Protein AF-A0A7V6ZNN9-F1 (afdb_monomer_lite)

Secondary structure (DSSP, 8-state):
--HHHHHHHHHHHHHTSSS----------SHHHHT-S-TTS-SSB-TTSPBPPPPPPPP--S-EEEGGGGT--TT-SSS-THHHHHHHHHH--TT-EEEE-SSPPP--S-EE-TTS-EES--PPTT-EEEE----

Sequence (135 aa):
MNKKKFLILLLLVLAFGLAACSSDDGGDYGFEELFVGDFARPGLHDKDGKPYVLLQENETTGKTIDVLDHGAVPDDPDHDNTQAFKAAIGSAEPGDEIYVPAGKYYFKSHASTIGGYYSHIYLKKGINLRGEGES

Foldseek 3Di:
DDPVVVVVVVVVVVVPPPDPDPPPVPPPPCVVVVVQAPPVDPDQADRPRHHHDDDDDFAQPDEEFELVVQPFDFPDQPDASLRSLCVSLVPDDQNHEYEYEEGHGHHDAWDQDPPRDTDSHDHDPRYHYDYPYDD

Radius of gyration: 28.35 Å; chains: 1; bounding box: 55×78×45 Å

pLDDT: mean 80.55, std 18.57, range [39.72, 98.56]

Structure (mmCIF, N/CA/C/O backbone):
data_AF-A0A7V6ZNN9-F1
#
_entry.id   AF-A0A7V6ZNN9-F1
#
loop_
_atom_site.group_PDB
_atom_site.id
_atom_s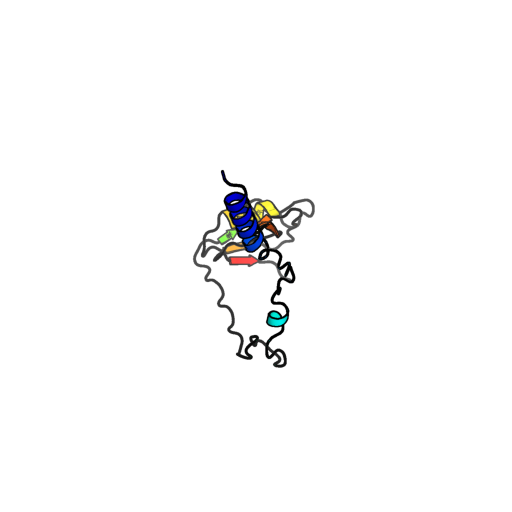ite.type_symbol
_atom_site.label_atom_id
_atom_site.label_alt_id
_atom_site.label_comp_id
_atom_site.label_asym_id
_atom_site.label_entity_id
_atom_site.label_seq_id
_atom_site.pdbx_PDB_ins_code
_atom_site.Cartn_x
_atom_site.Cartn_y
_atom_site.Cartn_z
_atom_site.occupancy
_atom_site.B_iso_or_equiv
_atom_site.auth_seq_id
_atom_site.auth_comp_id
_atom_site.auth_asym_id
_atom_site.auth_atom_id
_atom_site.pdbx_PDB_model_num
ATOM 1 N N . MET A 1 1 ? -40.074 63.519 -15.265 1.00 53.00 1 MET A N 1
ATOM 2 C CA . MET A 1 1 ? -39.863 63.005 -13.891 1.00 53.00 1 MET A CA 1
ATOM 3 C C . MET A 1 1 ? -39.406 64.162 -13.005 1.00 53.00 1 MET A C 1
ATOM 5 O O . MET A 1 1 ? -38.406 64.791 -13.322 1.00 53.00 1 MET A O 1
ATOM 9 N N . ASN A 1 2 ? -40.181 64.532 -11.978 1.00 60.56 2 ASN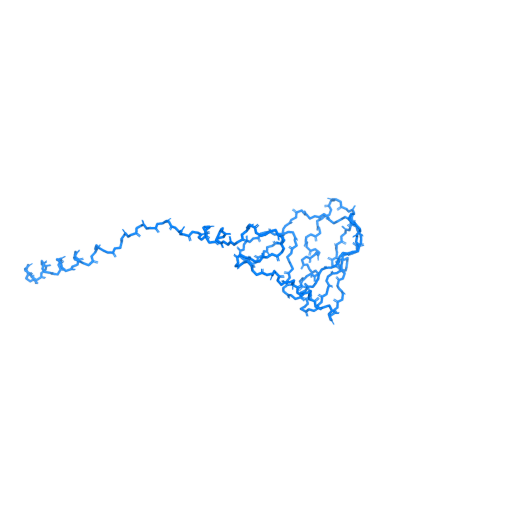 A N 1
ATOM 10 C CA . ASN A 1 2 ? -39.929 65.748 -11.185 1.00 60.56 2 ASN A CA 1
ATOM 11 C C . ASN A 1 2 ? -38.629 65.619 -10.379 1.00 60.56 2 ASN A C 1
ATOM 13 O O . ASN A 1 2 ? -38.452 64.617 -9.690 1.00 60.56 2 ASN A O 1
ATOM 17 N N . LYS A 1 3 ? -37.760 66.643 -10.406 1.00 54.50 3 LYS A N 1
ATOM 18 C CA . LYS A 1 3 ? -36.442 66.648 -9.728 1.00 54.50 3 LYS A CA 1
ATOM 19 C C . LYS A 1 3 ? -36.510 66.220 -8.251 1.00 54.50 3 LYS A C 1
ATOM 21 O O . LYS A 1 3 ? -35.613 65.538 -7.776 1.00 54.50 3 LYS A O 1
ATOM 26 N N . LYS A 1 4 ? -37.615 66.521 -7.555 1.00 55.41 4 LYS A N 1
ATOM 27 C CA . LYS A 1 4 ? -37.867 66.082 -6.168 1.00 55.41 4 LYS A CA 1
ATOM 28 C C . LYS A 1 4 ? -38.063 64.562 -6.023 1.00 55.41 4 LYS A C 1
ATOM 30 O O . LYS A 1 4 ? -37.611 63.992 -5.043 1.00 55.41 4 LYS A O 1
ATOM 35 N N . LYS A 1 5 ? -38.685 63.894 -7.004 1.00 54.81 5 LYS A N 1
ATOM 36 C CA . LYS A 1 5 ? -38.867 62.428 -7.015 1.00 54.81 5 LYS A CA 1
ATOM 37 C C . LYS A 1 5 ? -37.572 61.690 -7.376 1.00 54.81 5 LYS A C 1
ATOM 39 O O . LYS A 1 5 ? -37.330 60.615 -6.848 1.00 54.81 5 LYS A O 1
ATOM 44 N N . PHE A 1 6 ? -36.723 62.292 -8.214 1.00 57.31 6 PHE A N 1
ATOM 45 C CA . PHE A 1 6 ? -35.391 61.759 -8.525 1.00 57.31 6 PHE A CA 1
ATOM 46 C C . PHE A 1 6 ? -34.433 61.872 -7.329 1.00 57.31 6 PHE A C 1
ATOM 48 O O . PHE A 1 6 ? -33.697 60.936 -7.046 1.00 57.31 6 PHE A O 1
ATOM 55 N N . LEU A 1 7 ? -34.501 62.975 -6.573 1.00 54.72 7 LEU A N 1
ATOM 56 C CA . LEU A 1 7 ? -33.671 63.182 -5.383 1.00 54.72 7 LEU A CA 1
ATOM 57 C C . LEU A 1 7 ? -34.034 62.228 -4.231 1.00 54.72 7 LEU A C 1
ATOM 59 O O . LEU A 1 7 ? -33.144 61.744 -3.543 1.00 54.72 7 LEU A O 1
ATOM 63 N N . ILE A 1 8 ? -35.323 61.909 -4.056 1.00 57.69 8 ILE A N 1
ATOM 64 C CA . ILE A 1 8 ? -35.779 60.928 -3.055 1.00 57.69 8 ILE A CA 1
ATOM 65 C C . ILE A 1 8 ? -35.357 59.503 -3.444 1.00 57.69 8 ILE A C 1
ATOM 67 O O . ILE A 1 8 ? -34.937 58.742 -2.580 1.00 57.69 8 ILE A O 1
ATOM 71 N N . LEU A 1 9 ? -35.401 59.155 -4.736 1.00 54.75 9 LEU A N 1
ATOM 72 C CA . LEU A 1 9 ? -34.936 57.850 -5.213 1.00 54.75 9 LEU A CA 1
ATOM 73 C C . LEU A 1 9 ? -33.408 57.703 -5.078 1.00 54.75 9 LEU A C 1
ATOM 75 O O . LEU A 1 9 ? -32.933 56.640 -4.697 1.00 54.75 9 LEU A O 1
ATOM 79 N N . LEU A 1 10 ? -32.643 58.777 -5.311 1.00 51.44 10 LEU A N 1
ATOM 80 C CA . LEU A 1 10 ? -31.186 58.788 -5.135 1.00 51.44 10 LEU A CA 1
ATOM 81 C C . LEU A 1 10 ? -30.774 58.666 -3.654 1.00 51.44 10 LEU A C 1
ATOM 83 O O . LEU A 1 10 ? -29.824 57.957 -3.337 1.00 51.44 10 LEU A O 1
ATOM 87 N N . LEU A 1 11 ? -31.515 59.306 -2.740 1.00 54.12 11 LEU A N 1
ATOM 88 C CA . LEU A 1 11 ? -31.298 59.190 -1.291 1.00 54.12 11 LEU A CA 1
ATOM 89 C C . LEU A 1 11 ? -31.646 57.796 -0.749 1.00 54.12 11 LEU A C 1
ATOM 91 O O . LEU A 1 11 ? -30.961 57.314 0.149 1.00 54.12 11 LEU A O 1
ATOM 95 N N . LEU A 1 12 ? -32.656 57.122 -1.313 1.00 48.94 12 LEU A N 1
ATOM 96 C CA . LEU A 1 12 ? -33.002 55.755 -0.913 1.00 48.94 12 LEU A CA 1
ATOM 97 C C . LEU A 1 12 ? -31.944 54.732 -1.360 1.00 48.94 12 LEU A C 1
ATOM 99 O O . LEU A 1 12 ? -31.669 53.788 -0.630 1.00 48.94 12 LEU A O 1
ATOM 103 N N . VAL A 1 13 ? -31.317 54.933 -2.523 1.00 54.22 13 VAL A N 1
ATOM 104 C CA . VAL A 1 13 ? -30.248 54.049 -3.024 1.00 54.22 13 VAL A CA 1
ATOM 105 C C . VAL A 1 13 ? -28.935 54.257 -2.257 1.00 54.22 13 VAL A C 1
ATOM 107 O O . VAL A 1 13 ? -28.228 53.286 -2.002 1.00 54.22 13 VAL A O 1
ATOM 110 N N . LEU A 1 14 ? -28.632 55.481 -1.800 1.00 49.00 14 LEU A N 1
ATOM 111 C CA . LEU A 1 14 ? -27.472 55.720 -0.928 1.00 49.00 14 LEU A CA 1
ATOM 112 C C . LEU A 1 14 ? -27.646 55.140 0.487 1.00 49.00 14 LEU A C 1
ATOM 114 O O . LEU A 1 14 ? -26.663 54.712 1.084 1.00 49.00 14 LEU A O 1
ATOM 118 N N . ALA A 1 15 ? -28.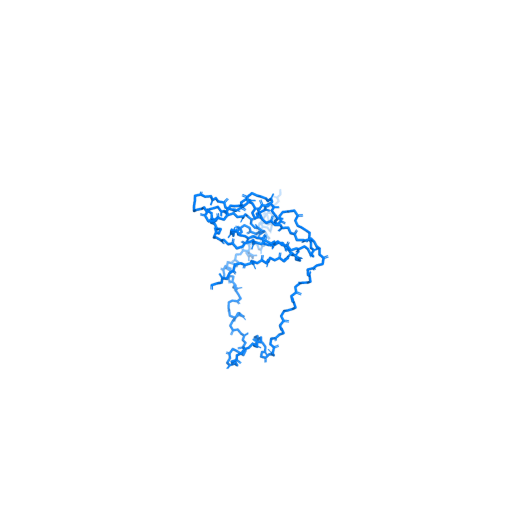873 55.085 1.016 1.00 46.97 15 ALA A N 1
ATOM 119 C CA . ALA A 1 15 ? -29.141 54.541 2.351 1.00 46.97 15 ALA A CA 1
ATOM 120 C C . ALA A 1 15 ? -29.045 53.002 2.432 1.00 46.97 15 ALA A C 1
ATOM 122 O O . ALA A 1 15 ? -28.887 52.465 3.524 1.00 46.97 15 ALA A O 1
ATOM 123 N N . PHE A 1 16 ? -29.098 52.295 1.297 1.00 47.50 16 PHE A N 1
ATOM 124 C CA . PHE A 1 16 ? -28.950 50.832 1.229 1.00 47.50 16 PHE A CA 1
ATOM 125 C C . PHE A 1 16 ? -27.549 50.361 0.792 1.00 47.50 16 PHE A C 1
ATOM 127 O O . PHE A 1 16 ? -27.305 49.160 0.724 1.00 47.50 16 PHE A O 1
ATOM 134 N N . GLY A 1 17 ? -26.617 51.280 0.506 1.00 44.03 17 GLY A N 1
ATOM 135 C CA . GLY A 1 17 ? -25.279 50.958 -0.015 1.00 44.03 17 GLY A CA 1
ATOM 136 C C . GLY A 1 17 ? -24.156 50.844 1.026 1.00 44.03 17 GLY A C 1
ATOM 137 O O . GLY A 1 17 ? -23.016 50.592 0.651 1.00 44.03 17 GLY A O 1
ATOM 138 N N . LEU A 1 18 ? -24.442 51.038 2.317 1.00 48.09 18 LEU A N 1
ATOM 139 C CA . LEU A 1 18 ? -23.451 51.049 3.406 1.00 48.09 18 LEU A CA 1
ATOM 140 C C . LEU A 1 18 ? -23.734 49.946 4.436 1.00 48.09 18 LEU A C 1
ATOM 142 O O . LEU A 1 18 ? -23.883 50.198 5.625 1.00 48.09 18 LEU A O 1
ATOM 146 N N . ALA A 1 19 ? -23.829 48.704 3.969 1.00 53.59 19 ALA A N 1
ATOM 147 C CA . ALA A 1 19 ? -23.773 47.522 4.830 1.00 53.59 19 ALA A CA 1
ATOM 148 C C . ALA A 1 19 ? -23.218 46.321 4.050 1.00 53.59 19 ALA A C 1
ATOM 150 O O . ALA A 1 19 ? -23.865 45.288 3.939 1.00 53.59 19 ALA A O 1
ATOM 151 N N . ALA A 1 20 ? -22.041 46.476 3.443 1.00 50.12 20 ALA A N 1
ATOM 152 C CA . ALA A 1 20 ? -21.302 45.357 2.858 1.00 50.12 20 ALA A CA 1
ATOM 153 C C . ALA A 1 20 ? -19.824 45.723 2.677 1.00 50.12 20 ALA A C 1
ATOM 155 O O . ALA A 1 20 ? -19.316 45.799 1.565 1.00 50.12 20 ALA A O 1
ATOM 156 N N . CYS A 1 21 ? -19.142 46.000 3.784 1.00 39.72 21 CYS A N 1
ATOM 157 C CA . CYS A 1 21 ? -17.707 45.750 3.884 1.00 39.72 21 CYS A CA 1
ATOM 158 C C . CYS A 1 21 ? -17.370 45.595 5.371 1.00 39.72 21 CYS A C 1
ATOM 160 O O . CYS A 1 21 ? -16.824 46.492 6.004 1.00 39.72 21 CYS A O 1
ATOM 162 N N . SER A 1 22 ? -17.810 44.478 5.953 1.00 40.62 22 SER A N 1
ATOM 163 C CA . SER A 1 22 ? -17.133 43.915 7.117 1.00 40.62 22 SER A CA 1
ATOM 164 C C . SER A 1 22 ? -16.100 42.966 6.534 1.00 40.62 22 SER A C 1
ATOM 166 O O . SER A 1 22 ? -16.395 41.802 6.287 1.00 40.62 22 SER A O 1
ATOM 168 N N . SER A 1 23 ? -14.935 43.501 6.187 1.00 51.44 23 SER A N 1
ATOM 169 C CA . SER A 1 23 ? -13.741 42.692 5.969 1.00 51.44 23 SER A CA 1
ATOM 170 C C . SER A 1 23 ? -13.309 42.166 7.334 1.00 51.44 23 SER A C 1
ATOM 172 O O . SER A 1 23 ? -12.541 42.820 8.035 1.00 51.44 23 SER A O 1
ATOM 174 N N . ASP A 1 24 ? -13.887 41.032 7.718 1.00 47.69 24 ASP A N 1
ATOM 175 C CA . ASP A 1 24 ? -13.433 40.204 8.830 1.00 47.69 24 ASP A CA 1
ATOM 176 C C . ASP A 1 24 ? -12.820 38.943 8.207 1.00 47.69 24 ASP A C 1
ATOM 178 O O . ASP A 1 24 ? -13.379 37.851 8.228 1.00 47.69 24 ASP A O 1
ATOM 182 N N . ASP A 1 25 ? -11.666 39.127 7.560 1.00 50.31 25 ASP A N 1
ATOM 183 C CA . ASP A 1 25 ? -10.881 38.041 6.954 1.00 50.31 25 ASP A CA 1
ATOM 184 C C . ASP A 1 25 ? -9.975 37.361 8.000 1.00 50.31 25 ASP A C 1
ATOM 186 O O . ASP A 1 25 ? -8.952 36.752 7.682 1.00 50.31 25 ASP A O 1
ATOM 190 N N . GLY A 1 26 ? -10.337 37.472 9.277 1.00 48.00 26 GLY A N 1
ATOM 191 C CA . GLY A 1 26 ? -9.812 36.636 10.341 1.00 48.00 26 GLY A CA 1
ATOM 192 C C . GLY A 1 26 ? -10.665 35.386 10.427 1.00 48.00 26 GLY A C 1
ATOM 193 O O . GLY A 1 26 ? -11.485 35.273 11.330 1.00 48.00 26 GLY A O 1
ATOM 194 N N . GLY A 1 27 ? -10.506 34.466 9.471 1.00 46.41 27 GLY A N 1
ATOM 195 C CA . GLY A 1 27 ? -11.033 33.118 9.640 1.00 46.41 27 GLY A CA 1
ATOM 196 C C . GLY A 1 27 ? -10.528 32.589 10.977 1.00 46.41 27 GLY A C 1
ATOM 197 O O . GLY A 1 27 ? -9.324 32.412 11.152 1.00 46.41 27 GLY A O 1
ATOM 198 N N . ASP A 1 28 ? -11.432 32.408 11.934 1.00 54.25 28 ASP A N 1
ATOM 199 C CA . ASP A 1 28 ? -11.158 31.637 13.133 1.00 54.25 28 ASP A CA 1
ATOM 200 C C . ASP A 1 28 ? -10.869 30.216 12.656 1.00 54.25 28 ASP A C 1
ATOM 202 O O . ASP A 1 28 ? -11.768 29.417 12.400 1.00 54.25 28 ASP A O 1
ATOM 206 N N . TYR A 1 29 ? -9.592 29.925 12.420 1.00 54.12 29 TYR A N 1
ATOM 207 C CA . TYR A 1 29 ? -9.144 28.614 11.976 1.00 54.12 29 TYR A CA 1
ATOM 208 C C . TYR A 1 29 ? -9.221 27.590 13.112 1.00 54.12 29 TYR A C 1
ATOM 210 O O . TYR A 1 29 ? -8.428 26.656 13.097 1.00 54.12 29 TYR A O 1
ATOM 218 N N . GLY A 1 30 ? -10.083 27.785 14.123 1.00 56.91 30 GLY A N 1
ATOM 219 C CA . GLY A 1 30 ? -10.368 26.835 15.199 1.00 56.91 30 GLY A CA 1
ATOM 220 C C . GLY A 1 30 ? -9.120 26.282 15.883 1.00 56.91 30 GLY A C 1
ATOM 221 O O . GLY A 1 30 ? -9.165 25.211 16.479 1.00 56.91 30 GLY A O 1
ATOM 222 N N . PHE A 1 31 ? -7.973 26.957 15.760 1.00 58.62 31 PHE A N 1
ATOM 223 C CA . PHE A 1 31 ? -6.706 26.403 16.216 1.00 58.62 31 PHE A CA 1
ATOM 224 C C . PHE A 1 31 ? -6.688 26.394 17.742 1.00 58.62 31 PHE A C 1
ATOM 226 O O . PHE A 1 31 ? -6.152 25.467 18.332 1.00 58.62 31 PHE A O 1
ATOM 233 N N . GLU A 1 32 ? -7.342 27.378 18.367 1.00 64.69 32 GLU A N 1
ATOM 234 C CA . GLU A 1 32 ? -7.628 27.403 19.799 1.00 64.69 32 GLU A CA 1
ATOM 235 C C . GLU A 1 32 ? -8.425 26.150 20.209 1.00 64.69 32 GLU A C 1
ATOM 237 O O . GLU A 1 32 ? -8.042 25.491 21.169 1.00 64.69 32 GLU A O 1
ATOM 242 N N . GLU A 1 33 ? -9.445 25.724 19.444 1.00 62.94 33 GLU A N 1
ATOM 243 C CA . GLU A 1 33 ? -10.218 24.500 19.741 1.00 62.94 33 GLU A CA 1
ATOM 244 C C . GLU A 1 33 ? -9.377 23.217 19.668 1.00 62.94 33 GLU A C 1
ATOM 246 O O . GLU A 1 33 ? -9.640 22.272 20.415 1.00 62.94 33 GLU A O 1
ATOM 251 N N . LEU A 1 34 ? -8.337 23.177 18.825 1.00 62.16 34 LEU A N 1
ATOM 252 C CA . LEU A 1 34 ? -7.404 22.042 18.764 1.00 62.16 34 LEU A CA 1
ATOM 253 C C . LEU A 1 34 ? -6.563 21.901 20.043 1.00 62.16 34 LEU A C 1
ATOM 255 O O . LEU A 1 34 ? -6.067 20.808 20.322 1.00 62.16 34 LEU A O 1
ATOM 259 N N . PHE A 1 35 ? -6.427 22.976 20.826 1.00 62.94 35 PHE A N 1
ATOM 260 C CA . PHE A 1 35 ? -5.721 22.998 22.111 1.00 62.94 35 PHE A CA 1
ATOM 261 C C . PHE A 1 35 ? -6.665 23.140 23.318 1.00 62.94 35 PHE A C 1
ATOM 263 O O . PHE A 1 35 ? -6.196 23.232 24.455 1.00 62.94 35 PHE A O 1
ATOM 270 N N . VAL A 1 36 ? -7.988 23.082 23.114 1.00 65.62 36 VAL A N 1
ATOM 271 C CA . VAL A 1 36 ? -8.980 23.010 24.197 1.00 65.62 36 VAL A CA 1
ATOM 272 C C . VAL A 1 36 ? -9.187 21.549 24.597 1.00 65.62 36 VAL A C 1
ATOM 274 O O . VAL A 1 36 ? -9.878 20.785 23.921 1.00 65.62 36 VAL A O 1
ATOM 277 N N . GLY A 1 37 ? -8.591 21.158 25.724 1.00 67.19 37 GLY A N 1
ATOM 278 C CA . GLY A 1 37 ? -8.772 19.831 26.301 1.00 67.19 37 GLY A CA 1
ATOM 279 C C . GLY A 1 37 ? -7.878 19.527 27.503 1.00 67.19 37 GLY A C 1
ATOM 280 O O . GLY A 1 37 ? -6.918 20.245 27.780 1.00 67.19 37 GLY A O 1
ATOM 281 N N . ASP A 1 38 ? -8.185 18.453 28.233 1.00 69.06 38 ASP A N 1
ATOM 282 C CA . ASP A 1 38 ? -7.361 17.954 29.345 1.00 69.06 38 ASP A CA 1
ATOM 283 C C . ASP A 1 38 ? -6.159 17.150 28.813 1.00 69.06 38 ASP A C 1
ATOM 285 O O . ASP A 1 38 ? -6.070 15.931 28.954 1.00 69.06 38 ASP A O 1
ATOM 289 N N . PHE A 1 39 ? -5.213 17.855 28.184 1.00 69.81 39 PHE A N 1
ATOM 290 C CA . PHE A 1 39 ? -3.944 17.292 27.700 1.00 69.81 39 PHE A CA 1
ATOM 291 C C . PHE A 1 39 ? -2.927 17.038 28.826 1.00 69.81 39 PHE A C 1
ATOM 293 O O . PHE A 1 39 ? -1.826 16.550 28.574 1.00 69.81 39 PHE A O 1
ATOM 300 N N . ALA A 1 40 ? -3.269 17.382 30.073 1.00 71.81 40 ALA A N 1
ATOM 301 C CA . ALA A 1 40 ? -2.419 17.149 31.237 1.00 71.81 40 ALA A CA 1
ATOM 302 C C . ALA A 1 40 ? -2.464 15.686 31.707 1.00 71.81 40 ALA A C 1
ATOM 304 O O . ALA A 1 40 ? -1.608 15.267 32.492 1.00 71.81 40 ALA A O 1
ATOM 305 N N . ARG A 1 41 ? -3.439 14.894 31.234 1.00 68.69 41 ARG A N 1
ATOM 306 C CA . ARG A 1 41 ? -3.507 13.461 31.526 1.00 68.69 41 ARG A CA 1
ATOM 307 C C . ARG A 1 41 ? -2.585 12.682 30.594 1.00 68.69 41 ARG A C 1
ATOM 309 O O . ARG A 1 41 ? -2.836 12.638 29.392 1.00 68.69 41 ARG A O 1
ATOM 316 N N . PRO A 1 42 ? -1.547 12.013 31.121 1.00 73.06 42 PRO A N 1
ATOM 317 C CA . PRO A 1 42 ? -0.753 11.111 30.305 1.00 73.06 42 PRO A CA 1
ATOM 318 C C . PRO A 1 42 ? -1.611 9.930 29.820 1.00 73.06 42 PRO A C 1
ATOM 320 O O . PRO A 1 42 ? -2.478 9.430 30.541 1.00 73.06 42 PRO A O 1
ATOM 323 N N . GLY A 1 43 ? -1.330 9.446 28.611 1.00 75.75 43 GLY A N 1
ATOM 324 C CA . GLY A 1 43 ? -1.937 8.240 28.041 1.00 75.75 43 GLY A CA 1
ATOM 325 C C . GLY A 1 43 ? -2.968 8.507 26.944 1.00 75.75 43 GLY A C 1
ATOM 326 O O . GLY A 1 43 ? -3.111 9.621 26.454 1.00 75.75 43 GLY A O 1
ATOM 327 N N . LEU A 1 44 ? -3.674 7.449 26.538 1.00 84.25 44 LEU A N 1
ATOM 328 C CA . LEU A 1 44 ? -4.694 7.500 25.493 1.00 84.25 44 LEU A CA 1
ATOM 329 C C . LEU A 1 44 ? -5.997 8.064 26.085 1.00 84.25 44 LEU A C 1
ATOM 331 O O . LEU A 1 44 ? -6.873 7.303 26.488 1.00 84.25 44 LEU A O 1
ATOM 335 N N . HIS A 1 45 ? -6.101 9.387 26.185 1.00 84.38 45 HIS A N 1
ATOM 336 C CA . HIS A 1 45 ? -7.330 10.102 26.537 1.00 84.38 45 HIS A CA 1
ATOM 337 C C . HIS A 1 45 ? -7.694 11.089 25.424 1.00 84.38 45 HIS A C 1
ATOM 339 O O . HIS A 1 45 ? -6.816 11.593 24.724 1.00 84.38 45 HIS A O 1
ATOM 345 N N . ASP A 1 46 ? -8.987 11.340 25.236 1.00 82.56 46 ASP A N 1
ATOM 346 C CA . ASP A 1 46 ? -9.461 12.383 24.330 1.00 82.56 46 ASP A CA 1
ATOM 347 C C . ASP A 1 46 ? -9.338 13.783 24.957 1.00 82.56 46 ASP A C 1
ATOM 349 O O . ASP A 1 46 ? -8.998 13.943 26.133 1.00 82.56 46 ASP A O 1
ATOM 353 N N . LYS A 1 47 ? -9.639 14.817 24.164 1.00 80.00 47 LYS A N 1
ATOM 354 C CA . LYS A 1 47 ? -9.599 16.214 24.617 1.00 80.00 47 LYS A CA 1
ATOM 355 C C . LYS A 1 47 ? -10.558 16.499 25.785 1.00 80.00 47 LYS A C 1
ATOM 357 O O . LYS A 1 47 ? -10.310 17.405 26.569 1.00 80.00 47 LYS A O 1
ATOM 362 N N . ASP A 1 48 ? -11.624 15.717 25.951 1.00 83.50 48 ASP A N 1
ATOM 363 C CA . ASP A 1 48 ? -12.582 15.878 27.050 1.00 83.50 48 ASP A CA 1
ATOM 364 C C . ASP A 1 48 ? -1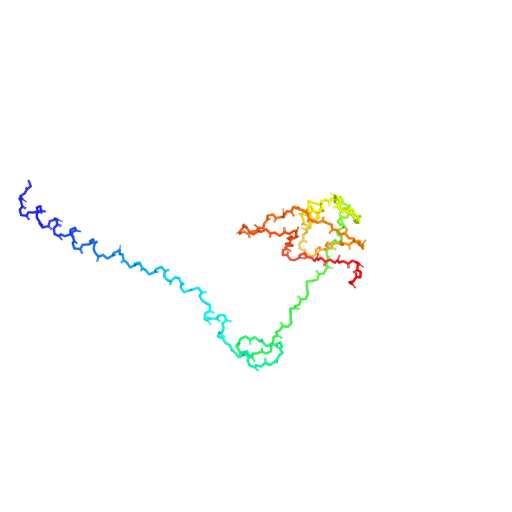2.139 15.096 28.312 1.00 83.50 48 ASP A C 1
ATOM 366 O O . ASP A 1 48 ? -12.859 15.041 29.313 1.00 83.50 48 ASP A O 1
ATOM 370 N N . GLY A 1 49 ? -10.946 14.487 28.278 1.00 81.69 49 GLY A N 1
ATOM 371 C CA . GLY A 1 49 ? -10.343 13.731 29.371 1.00 81.69 49 GLY A CA 1
ATOM 372 C C . GLY A 1 49 ? -10.918 12.324 29.550 1.00 81.69 49 GLY A C 1
ATOM 373 O O . GLY A 1 49 ? -10.661 11.694 30.584 1.00 81.69 49 GLY A O 1
ATOM 374 N N . LYS A 1 50 ? -11.705 11.815 28.592 1.00 84.88 50 LYS A N 1
ATOM 375 C CA . LYS A 1 50 ? -12.221 10.439 28.617 1.00 84.88 50 LYS A CA 1
ATOM 376 C C . LYS A 1 50 ? -11.169 9.473 28.079 1.00 84.88 50 LYS A C 1
ATOM 378 O O . LYS A 1 50 ? -10.389 9.857 27.212 1.00 84.88 50 LYS A O 1
ATOM 383 N N . PRO A 1 51 ? -11.136 8.214 28.551 1.00 86.75 51 PRO A N 1
ATOM 384 C CA . PRO A 1 51 ? -10.284 7.196 27.951 1.00 86.75 51 PRO A CA 1
ATOM 385 C C . PRO A 1 51 ? -10.561 7.078 26.450 1.00 86.75 51 PRO A C 1
ATOM 387 O O . PRO A 1 51 ? -11.714 6.966 26.032 1.00 86.75 51 PRO A O 1
ATOM 390 N N . TYR A 1 52 ? -9.503 7.101 25.651 1.00 85.69 52 TYR A N 1
ATOM 391 C CA . TYR A 1 52 ? -9.565 6.881 24.216 1.00 85.69 52 TYR A CA 1
ATOM 392 C C . TYR A 1 52 ? -10.098 5.478 23.944 1.00 85.69 52 TYR A C 1
ATOM 394 O O . TYR A 1 52 ? -9.612 4.483 24.491 1.00 85.69 52 TYR A O 1
ATOM 402 N N . VAL A 1 53 ? -11.094 5.402 23.072 1.00 86.44 53 VAL A N 1
ATOM 403 C CA . VAL A 1 53 ? -11.621 4.130 22.594 1.00 86.44 53 VAL A CA 1
ATOM 404 C C . VAL A 1 53 ? -10.726 3.662 21.459 1.00 86.44 53 VAL A C 1
ATOM 406 O O . VAL A 1 53 ? -10.603 4.349 20.445 1.00 86.44 53 VAL A O 1
ATOM 409 N N . LEU A 1 54 ? -10.098 2.499 21.637 1.00 84.12 54 LEU A N 1
ATOM 410 C CA . LEU A 1 54 ? -9.310 1.876 20.581 1.00 84.12 54 LEU A CA 1
ATOM 411 C C . LEU A 1 54 ? -10.182 1.672 19.342 1.00 84.12 54 LEU A C 1
ATOM 413 O O . LEU A 1 54 ? -11.316 1.198 19.436 1.00 84.12 54 LEU A O 1
ATOM 417 N N . LEU A 1 55 ? -9.640 2.044 18.185 1.00 83.94 55 LEU A N 1
ATOM 418 C CA . LEU A 1 55 ? -10.292 1.776 16.913 1.00 83.94 55 LEU A CA 1
ATOM 419 C C . LEU A 1 55 ? -10.355 0.263 16.702 1.00 83.94 55 LEU A C 1
ATOM 421 O O . LEU A 1 55 ? -9.365 -0.438 16.907 1.00 83.94 55 LEU A O 1
ATOM 425 N N . GLN A 1 56 ? -11.524 -0.225 16.296 1.00 86.56 56 GLN A N 1
ATOM 426 C CA . GLN A 1 56 ? -11.662 -1.598 15.836 1.00 86.56 56 GLN A CA 1
ATOM 427 C C . GLN A 1 56 ? -11.031 -1.707 14.445 1.00 86.56 56 GLN A C 1
ATOM 429 O O . GLN A 1 56 ? -11.308 -0.883 13.570 1.00 86.56 56 GLN A O 1
ATOM 434 N N . GLU A 1 57 ? -10.175 -2.707 14.255 1.00 84.62 57 GLU A N 1
ATOM 435 C CA . GLU A 1 57 ? -9.615 -3.042 12.945 1.00 84.62 57 GLU A CA 1
ATOM 436 C C . GLU A 1 57 ? -10.739 -3.429 11.973 1.00 84.62 57 GLU A C 1
ATOM 438 O O . GLU A 1 57 ? -11.771 -3.964 12.387 1.00 84.62 57 GLU A O 1
ATOM 443 N N . ASN A 1 58 ? -10.573 -3.155 10.675 1.00 87.94 58 ASN A N 1
ATOM 444 C CA . ASN A 1 58 ? -11.559 -3.644 9.712 1.00 87.94 58 ASN A CA 1
ATOM 445 C C . ASN A 1 58 ? -11.384 -5.156 9.536 1.00 87.94 58 ASN A C 1
ATOM 447 O O . ASN A 1 58 ? -10.263 -5.642 9.394 1.00 87.94 58 ASN A O 1
ATOM 451 N N . GLU A 1 59 ? -12.492 -5.882 9.443 1.00 89.25 59 GLU A N 1
ATOM 452 C CA . GLU A 1 59 ? -12.487 -7.314 9.140 1.00 89.25 59 GLU A CA 1
ATOM 453 C C . GLU A 1 59 ? -12.024 -7.579 7.692 1.00 89.25 59 GLU A C 1
ATOM 455 O O . GLU A 1 59 ? -12.561 -6.991 6.748 1.00 89.25 59 GLU A O 1
ATOM 460 N N . THR A 1 60 ? -11.087 -8.513 7.499 1.00 93.88 60 THR A N 1
ATOM 461 C CA . THR A 1 60 ? -10.682 -9.006 6.168 1.00 93.88 60 THR A CA 1
ATOM 462 C C . THR A 1 60 ? -11.577 -10.183 5.769 1.00 93.88 60 THR A C 1
ATOM 464 O O . THR A 1 60 ? -11.296 -11.335 6.092 1.00 93.88 60 THR A O 1
ATOM 467 N N . THR A 1 61 ? -12.694 -9.896 5.098 1.00 96.06 61 THR A N 1
ATOM 468 C CA . THR A 1 61 ? -13.711 -10.903 4.707 1.00 96.06 61 THR A CA 1
ATOM 469 C C . THR A 1 61 ? -13.718 -11.223 3.214 1.00 96.06 61 THR A C 1
ATOM 471 O O . THR A 1 61 ? -14.343 -12.197 2.793 1.00 96.06 61 THR A O 1
ATOM 474 N N . GLY A 1 62 ? -13.050 -10.388 2.421 1.00 96.44 62 GLY A N 1
ATOM 475 C CA . GLY A 1 62 ? -12.976 -10.472 0.974 1.00 96.44 62 GLY A CA 1
ATOM 476 C C . GLY A 1 62 ? -11.728 -11.199 0.483 1.00 96.44 62 GLY A C 1
ATOM 477 O O . GLY A 1 62 ? -11.247 -12.162 1.080 1.00 96.44 62 GLY A O 1
ATOM 478 N N . LYS A 1 63 ? -11.226 -10.753 -0.664 1.00 97.75 63 LYS A N 1
ATOM 479 C CA . LYS A 1 63 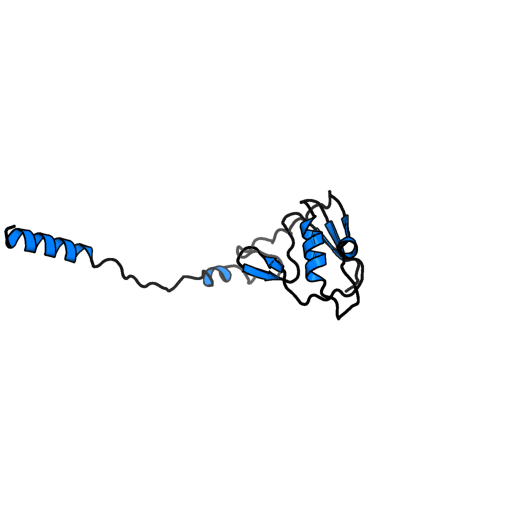? -10.070 -11.323 -1.353 1.00 97.75 63 LYS A CA 1
ATOM 480 C C . LYS A 1 63 ? -8.771 -10.732 -0.826 1.00 97.75 63 LYS A C 1
ATOM 482 O O . LYS A 1 63 ? -8.711 -9.575 -0.419 1.00 97.75 63 LYS A O 1
ATOM 487 N N . THR A 1 64 ? -7.711 -11.516 -0.954 1.00 98.00 64 THR A N 1
ATOM 488 C CA . THR A 1 64 ? -6.338 -11.022 -0.894 1.00 98.00 64 THR A CA 1
ATOM 489 C C . THR A 1 64 ? -5.889 -10.666 -2.310 1.00 98.00 64 THR A C 1
ATOM 491 O O . THR A 1 64 ? -5.981 -11.503 -3.208 1.00 98.00 64 THR A O 1
ATOM 494 N N . ILE A 1 65 ? -5.439 -9.430 -2.515 1.00 98.56 65 ILE A N 1
ATOM 495 C CA . ILE A 1 65 ? -4.981 -8.904 -3.806 1.00 98.56 65 ILE A CA 1
ATOM 496 C C . ILE A 1 65 ? -3.494 -8.582 -3.684 1.00 98.56 65 ILE A C 1
ATOM 498 O O . ILE A 1 65 ? -3.118 -7.659 -2.963 1.00 98.56 65 ILE A O 1
ATOM 502 N N . ASP A 1 66 ? -2.654 -9.348 -4.375 1.00 98.44 66 ASP A N 1
ATOM 503 C CA . ASP A 1 66 ? -1.203 -9.170 -4.358 1.00 98.44 66 ASP A CA 1
ATOM 504 C C . ASP A 1 66 ? -0.786 -8.007 -5.271 1.00 98.44 66 ASP A C 1
ATOM 506 O O . ASP A 1 66 ? -1.177 -7.936 -6.437 1.00 98.44 66 ASP A O 1
ATOM 510 N N . VAL A 1 67 ? 0.025 -7.078 -4.764 1.00 98.44 67 VAL A N 1
ATOM 511 C CA . VAL A 1 67 ? 0.547 -5.960 -5.568 1.00 98.44 67 VAL A CA 1
ATOM 512 C C . VAL A 1 67 ? 1.430 -6.415 -6.735 1.00 98.44 67 VAL A C 1
ATOM 514 O O . VAL A 1 67 ? 1.526 -5.698 -7.737 1.00 98.44 67 VAL A O 1
ATOM 517 N N . LEU A 1 68 ? 2.047 -7.597 -6.648 1.00 98.31 68 LEU A N 1
ATOM 518 C CA . LEU A 1 68 ? 2.857 -8.172 -7.724 1.00 98.31 68 LEU A CA 1
ATOM 519 C C . LEU A 1 68 ? 2.002 -8.538 -8.946 1.00 98.31 68 LEU A C 1
ATOM 521 O O . LEU A 1 68 ? 2.437 -8.309 -10.076 1.00 98.31 68 LEU A O 1
ATOM 525 N N . ASP A 1 69 ? 0.753 -8.974 -8.742 1.00 98.44 69 ASP A N 1
ATOM 526 C CA . ASP A 1 69 ? -0.203 -9.253 -9.830 1.00 98.44 69 ASP A CA 1
ATOM 527 C C . ASP A 1 69 ? -0.585 -7.982 -10.613 1.00 98.44 69 ASP A C 1
ATOM 529 O O . ASP A 1 69 ? -1.087 -8.043 -11.737 1.00 98.44 69 ASP A O 1
ATOM 533 N N . HIS A 1 70 ? -0.302 -6.811 -10.037 1.00 98.38 70 HIS A N 1
ATOM 534 C CA . HIS A 1 70 ? -0.522 -5.498 -10.636 1.00 98.38 70 HIS A CA 1
ATOM 535 C C . HIS A 1 70 ? 0.772 -4.825 -11.128 1.00 98.38 70 HIS A C 1
ATOM 537 O O . HIS A 1 70 ? 0.758 -3.641 -11.472 1.00 98.38 70 HIS A O 1
ATOM 543 N N . GLY A 1 71 ? 1.881 -5.570 -11.209 1.00 98.12 71 GLY A N 1
ATOM 544 C CA . GLY A 1 71 ? 3.146 -5.097 -11.780 1.00 98.12 71 GLY A CA 1
ATOM 545 C C . GLY A 1 71 ? 4.041 -4.334 -10.804 1.00 98.12 71 GLY A C 1
ATOM 546 O O . GLY A 1 71 ? 4.893 -3.550 -11.238 1.00 98.12 71 GLY A O 1
ATOM 547 N N . ALA A 1 72 ? 3.848 -4.520 -9.496 1.00 98.25 72 ALA A N 1
ATOM 548 C CA . ALA A 1 72 ? 4.821 -4.050 -8.522 1.00 98.25 72 ALA A CA 1
ATOM 549 C C . ALA A 1 72 ? 6.121 -4.854 -8.664 1.00 98.25 72 ALA A C 1
ATOM 551 O O . ALA A 1 72 ? 6.100 -6.055 -8.929 1.00 98.25 72 ALA A O 1
ATOM 552 N N . VAL A 1 73 ? 7.253 -4.175 -8.496 1.00 98.44 73 VAL A N 1
ATOM 553 C CA . VAL A 1 73 ? 8.589 -4.769 -8.564 1.00 98.44 73 VAL A CA 1
ATOM 554 C C . VAL A 1 73 ? 9.329 -4.384 -7.281 1.00 98.44 73 VAL A C 1
ATOM 556 O O . VAL A 1 73 ? 9.651 -3.201 -7.101 1.00 98.44 73 VAL A O 1
ATOM 559 N N . PRO A 1 74 ? 9.550 -5.341 -6.362 1.00 97.31 74 PRO A N 1
ATOM 560 C CA . PRO A 1 74 ? 10.359 -5.110 -5.177 1.00 97.31 74 PRO A CA 1
ATOM 561 C C . PRO A 1 74 ? 11.844 -5.033 -5.541 1.00 97.31 74 PRO A C 1
ATOM 563 O O . PRO A 1 74 ? 12.294 -5.604 -6.531 1.00 97.31 74 PRO A O 1
ATOM 566 N N . ASP A 1 75 ? 12.602 -4.335 -4.701 1.00 97.00 75 ASP A N 1
ATOM 567 C CA . ASP A 1 75 ? 14.065 -4.244 -4.717 1.00 97.00 75 ASP A CA 1
ATOM 568 C C . ASP A 1 75 ? 14.676 -3.647 -5.996 1.00 97.00 75 ASP A C 1
ATOM 570 O O . ASP A 1 75 ? 15.885 -3.733 -6.216 1.00 97.00 75 ASP A O 1
ATOM 574 N N . ASP A 1 76 ? 13.860 -2.958 -6.794 1.00 98.00 76 ASP A N 1
ATOM 575 C CA . ASP A 1 76 ? 14.294 -2.172 -7.945 1.00 98.00 76 ASP A CA 1
ATOM 576 C C . ASP A 1 76 ? 14.169 -0.663 -7.637 1.00 98.00 76 ASP A C 1
ATOM 578 O O . ASP A 1 76 ? 13.063 -0.112 -7.685 1.00 98.00 76 ASP A O 1
ATOM 582 N N . PRO A 1 77 ? 15.279 0.035 -7.312 1.00 97.38 77 PRO A N 1
ATOM 583 C CA . PRO A 1 77 ? 15.268 1.473 -7.049 1.00 97.38 77 PRO A CA 1
ATOM 584 C C . PRO A 1 77 ? 14.960 2.316 -8.288 1.00 97.38 77 PRO A C 1
ATOM 586 O O . PRO A 1 77 ? 14.654 3.505 -8.151 1.00 97.38 77 PRO A O 1
ATOM 589 N N . ASP A 1 78 ? 15.044 1.744 -9.491 1.00 97.75 78 ASP A N 1
ATOM 590 C CA . ASP A 1 78 ? 14.741 2.421 -10.744 1.00 97.75 78 ASP A CA 1
ATOM 591 C C . ASP A 1 78 ? 13.250 2.349 -11.099 1.00 97.75 78 ASP A C 1
ATOM 593 O O . ASP A 1 78 ? 12.736 3.292 -11.715 1.00 97.75 78 ASP A O 1
ATOM 597 N N . HIS A 1 79 ? 12.530 1.349 -10.587 1.00 98.12 79 HIS A N 1
ATOM 598 C CA . HIS A 1 79 ? 11.089 1.176 -10.782 1.00 98.12 79 HIS A CA 1
ATOM 599 C C . HIS A 1 79 ? 10.233 2.067 -9.868 1.00 98.12 79 HIS A C 1
ATOM 601 O O . HIS A 1 79 ? 10.535 2.281 -8.694 1.00 98.12 79 HIS A O 1
ATOM 607 N N . ASP A 1 80 ? 9.126 2.590 -10.403 1.00 97.94 80 ASP A N 1
ATOM 608 C CA . ASP A 1 80 ? 8.128 3.347 -9.638 1.00 97.94 80 ASP A CA 1
ATOM 609 C C . ASP A 1 80 ? 6.860 2.513 -9.422 1.00 97.94 80 ASP A C 1
ATOM 611 O O . ASP A 1 80 ? 6.060 2.306 -10.336 1.00 97.94 80 ASP A O 1
ATOM 615 N N . ASN A 1 81 ? 6.640 2.085 -8.179 1.00 98.19 81 ASN A N 1
ATOM 616 C CA . ASN A 1 81 ? 5.545 1.194 -7.797 1.00 98.19 81 ASN A CA 1
ATOM 617 C C . ASN A 1 81 ? 4.184 1.893 -7.638 1.00 98.19 81 ASN A C 1
ATOM 619 O O . ASN A 1 81 ? 3.168 1.232 -7.413 1.00 98.19 81 ASN A O 1
ATOM 623 N N . THR A 1 82 ? 4.126 3.220 -7.786 1.00 96.69 82 THR A N 1
ATOM 624 C CA . THR A 1 82 ? 2.909 4.010 -7.539 1.00 96.69 82 THR A CA 1
ATOM 625 C C . THR A 1 82 ? 1.711 3.534 -8.365 1.00 96.69 82 THR A C 1
ATOM 627 O O . THR A 1 82 ? 0.606 3.405 -7.836 1.00 96.69 82 THR A O 1
ATOM 630 N N . GLN A 1 83 ? 1.900 3.237 -9.657 1.00 96.19 83 GLN A N 1
ATOM 631 C CA . GLN A 1 83 ? 0.791 2.795 -10.514 1.00 96.19 83 GLN A CA 1
ATOM 632 C C . GLN A 1 83 ? 0.330 1.370 -10.199 1.00 96.19 83 GLN A C 1
ATOM 634 O O . GLN A 1 83 ? -0.873 1.117 -10.233 1.00 96.19 83 GLN A O 1
ATOM 639 N N . ALA A 1 84 ? 1.249 0.469 -9.845 1.00 97.88 84 ALA A N 1
ATOM 640 C CA . ALA A 1 84 ? 0.909 -0.900 -9.467 1.00 97.88 84 ALA A CA 1
ATOM 641 C C . ALA A 1 84 ? 0.047 -0.924 -8.198 1.00 97.88 84 ALA A C 1
ATOM 643 O O . ALA A 1 84 ? -1.040 -1.501 -8.188 1.00 97.88 84 ALA A O 1
ATOM 644 N N . PHE A 1 85 ? 0.460 -0.187 -7.162 1.00 97.56 85 PHE A N 1
ATOM 645 C CA . PHE A 1 85 ? -0.311 -0.062 -5.922 1.00 97.56 85 PHE A CA 1
ATOM 646 C C . PHE A 1 85 ? -1.662 0.619 -6.158 1.00 97.56 85 PHE A C 1
ATOM 648 O O . PHE A 1 85 ? -2.688 0.174 -5.642 1.00 97.56 85 PHE A O 1
ATOM 655 N N . LYS A 1 86 ? -1.694 1.671 -6.986 1.00 95.94 86 LYS A N 1
ATOM 656 C CA . LYS A 1 86 ? -2.946 2.329 -7.378 1.00 95.94 86 LYS A CA 1
ATOM 657 C C . LYS A 1 86 ? -3.889 1.372 -8.111 1.00 95.94 86 LYS A C 1
ATOM 659 O O . LYS A 1 86 ? -5.095 1.445 -7.888 1.00 95.94 86 LYS A O 1
ATOM 664 N N . ALA A 1 87 ? -3.373 0.497 -8.970 1.00 96.75 87 ALA A N 1
ATOM 665 C CA . ALA A 1 87 ? -4.169 -0.492 -9.688 1.00 96.75 87 ALA A CA 1
ATOM 666 C C .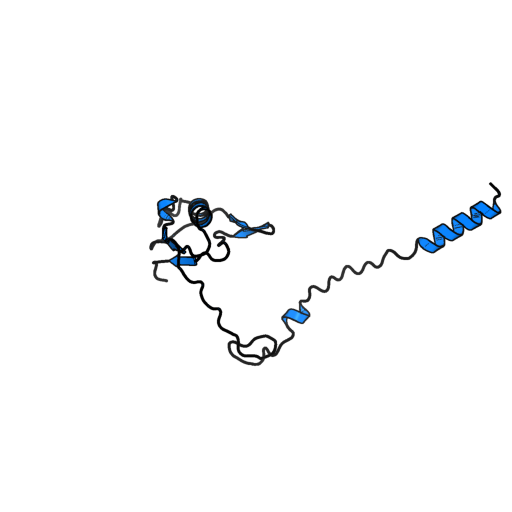 ALA A 1 87 ? -4.705 -1.586 -8.751 1.00 96.75 87 ALA A C 1
ATOM 668 O O . ALA A 1 87 ? -5.902 -1.870 -8.799 1.00 96.75 87 ALA A O 1
ATOM 669 N N . ALA A 1 88 ? -3.868 -2.112 -7.852 1.00 98.19 88 ALA A N 1
ATOM 670 C CA . ALA A 1 88 ? -4.267 -3.101 -6.851 1.00 98.19 88 ALA A CA 1
ATOM 671 C C . ALA A 1 88 ? -5.404 -2.568 -5.962 1.00 98.19 88 ALA A C 1
ATOM 673 O O . ALA A 1 88 ? -6.510 -3.109 -5.963 1.00 98.19 88 ALA A O 1
ATOM 674 N N . ILE A 1 89 ? -5.197 -1.409 -5.323 1.00 96.88 89 ILE A N 1
ATOM 675 C CA . ILE A 1 89 ? -6.227 -0.717 -4.521 1.00 96.88 89 ILE A CA 1
ATOM 676 C C . ILE A 1 89 ? -7.435 -0.319 -5.387 1.00 96.88 89 ILE A C 1
ATOM 678 O O . ILE A 1 89 ? -8.584 -0.282 -4.937 1.00 96.88 89 ILE A O 1
ATOM 682 N N . GLY A 1 90 ? -7.187 0.006 -6.654 1.00 95.88 90 GLY A N 1
ATOM 683 C CA . GLY A 1 90 ? -8.195 0.308 -7.661 1.00 95.88 90 GLY A CA 1
ATOM 684 C C . GLY A 1 90 ? -9.197 -0.829 -7.854 1.00 95.88 90 GLY A C 1
ATOM 685 O O . GLY A 1 90 ? -10.390 -0.541 -7.945 1.00 95.88 90 GLY A O 1
ATOM 686 N N . SER A 1 91 ? -8.708 -2.070 -7.857 1.00 97.25 91 SER A N 1
ATOM 687 C CA . SER A 1 91 ? -9.484 -3.296 -8.083 1.00 97.25 91 SER A CA 1
ATOM 688 C C . SER A 1 91 ? -10.187 -3.854 -6.843 1.00 97.25 91 SER A C 1
ATOM 690 O O . SER A 1 91 ? -11.109 -4.650 -6.986 1.00 97.25 91 SER A O 1
ATOM 692 N N . ALA A 1 92 ? -9.769 -3.417 -5.655 1.00 97.56 92 ALA A N 1
ATOM 693 C CA . ALA A 1 92 ? -10.299 -3.868 -4.375 1.00 97.56 92 ALA A CA 1
ATOM 694 C C . ALA A 1 92 ? -11.658 -3.240 -4.016 1.00 97.56 92 ALA A C 1
ATOM 696 O O . ALA A 1 92 ? -11.917 -2.053 -4.270 1.00 97.56 92 ALA A O 1
ATOM 697 N N . GLU A 1 93 ? -12.485 -4.046 -3.355 1.00 97.00 93 GLU A N 1
ATOM 698 C CA . GLU A 1 93 ? -13.770 -3.691 -2.755 1.00 97.00 93 GLU A CA 1
ATOM 699 C C . GLU A 1 93 ? -13.670 -3.666 -1.214 1.00 97.00 93 GLU A C 1
ATOM 701 O O . GLU A 1 93 ? -12.730 -4.218 -0.638 1.00 97.00 93 GLU A O 1
ATOM 706 N N . PRO A 1 94 ? -14.604 -3.012 -0.496 1.00 96.12 94 PRO A N 1
ATOM 707 C CA . PRO A 1 94 ? -14.627 -3.072 0.964 1.00 96.12 94 PRO A CA 1
ATOM 708 C C . PRO A 1 94 ? -14.680 -4.520 1.477 1.00 96.12 94 PRO A C 1
ATOM 710 O O . PRO A 1 94 ? -15.518 -5.303 1.038 1.00 96.12 94 PRO A O 1
ATOM 713 N N . GLY A 1 95 ? -13.814 -4.846 2.435 1.00 96.00 95 GLY A N 1
ATOM 714 C CA . GLY A 1 95 ? -13.602 -6.193 2.963 1.00 96.00 95 GLY A CA 1
ATOM 715 C C . GLY A 1 95 ? -12.395 -6.911 2.353 1.00 96.00 95 GLY A C 1
ATOM 716 O O . GLY A 1 95 ? -11.912 -7.862 2.968 1.00 96.00 95 GLY A O 1
ATOM 717 N N . ASP A 1 96 ? -11.889 -6.461 1.199 1.00 97.81 96 ASP A N 1
ATOM 718 C CA . ASP A 1 96 ? -10.657 -6.983 0.598 1.00 97.81 96 ASP A CA 1
ATOM 719 C C . ASP A 1 96 ? -9.403 -6.482 1.336 1.00 97.81 96 ASP A C 1
ATOM 721 O O . ASP A 1 96 ? -9.393 -5.442 2.006 1.00 97.81 96 ASP A O 1
ATOM 725 N N . GLU A 1 97 ? -8.306 -7.211 1.152 1.00 97.81 97 GLU A N 1
ATOM 726 C CA . GLU A 1 97 ? -6.980 -6.872 1.651 1.00 97.81 97 GLU A CA 1
ATOM 727 C C . GLU A 1 97 ? -5.977 -6.791 0.499 1.00 97.81 97 GLU A C 1
ATOM 729 O O . GLU A 1 97 ? -5.846 -7.714 -0.305 1.00 97.81 97 GLU A O 1
ATOM 734 N N . ILE A 1 98 ? -5.222 -5.698 0.455 1.00 98.38 98 ILE A N 1
ATOM 735 C CA . ILE A 1 98 ? -4.042 -5.570 -0.393 1.00 98.38 98 ILE A CA 1
ATOM 736 C C . ILE A 1 98 ? -2.859 -6.211 0.322 1.00 98.38 98 ILE A C 1
ATOM 738 O O . ILE A 1 98 ? -2.497 -5.803 1.428 1.00 98.38 98 ILE A O 1
ATOM 742 N N . TYR A 1 99 ? -2.248 -7.193 -0.328 1.00 97.94 99 TYR A N 1
ATOM 743 C CA . TYR A 1 99 ? -1.077 -7.896 0.162 1.00 97.94 99 TYR A CA 1
ATOM 744 C C . TYR A 1 99 ? 0.192 -7.357 -0.484 1.00 97.94 99 TYR A C 1
ATOM 746 O O . TYR A 1 99 ? 0.276 -7.227 -1.705 1.00 97.94 99 TYR A O 1
ATOM 754 N N . VAL A 1 100 ? 1.177 -7.044 0.354 1.00 98.00 100 VAL A N 1
ATOM 755 C CA . VAL A 1 100 ? 2.498 -6.569 -0.055 1.00 98.00 100 VAL A CA 1
ATOM 756 C C . VAL A 1 100 ? 3.539 -7.591 0.403 1.00 98.00 100 VAL A C 1
ATOM 758 O O . VAL A 1 100 ? 3.911 -7.585 1.584 1.00 98.00 100 VAL A O 1
ATOM 761 N N . PRO A 1 101 ? 4.014 -8.465 -0.505 1.00 97.31 101 PRO A N 1
ATOM 762 C CA . PRO A 1 101 ? 5.094 -9.401 -0.209 1.00 97.31 101 PRO A CA 1
ATOM 763 C C . PRO A 1 101 ? 6.354 -8.673 0.254 1.00 97.31 101 PRO A C 1
ATOM 765 O O . PRO A 1 101 ? 6.573 -7.512 -0.105 1.00 97.31 101 PRO A O 1
ATOM 768 N N . ALA A 1 102 ? 7.196 -9.354 1.029 1.00 96.81 102 ALA A N 1
ATOM 769 C CA . ALA A 1 102 ? 8.439 -8.780 1.534 1.00 96.81 102 ALA A CA 1
ATOM 770 C C . ALA A 1 102 ? 9.331 -8.230 0.400 1.00 96.81 102 ALA A C 1
ATOM 772 O O . ALA A 1 102 ? 9.480 -8.851 -0.651 1.00 96.81 102 ALA A O 1
ATOM 773 N N . GLY A 1 103 ? 9.932 -7.060 0.629 1.00 95.25 103 GLY A N 1
ATOM 774 C CA . GLY A 1 103 ? 10.798 -6.379 -0.336 1.00 95.25 103 GLY A CA 1
ATOM 775 C C . GLY A 1 103 ? 10.754 -4.860 -0.182 1.00 95.25 103 GLY A C 1
ATOM 776 O O . GLY A 1 103 ? 9.888 -4.314 0.509 1.00 95.25 103 GLY A O 1
ATOM 777 N N . LYS A 1 104 ? 11.695 -4.152 -0.815 1.00 96.06 104 LYS A N 1
ATOM 778 C CA . LYS A 1 104 ? 11.708 -2.681 -0.836 1.00 96.06 104 LYS A CA 1
ATOM 779 C C . LYS A 1 104 ? 10.969 -2.155 -2.057 1.00 96.06 104 LYS A C 1
ATOM 781 O O . LYS A 1 104 ? 11.412 -2.344 -3.182 1.00 96.06 104 LYS A O 1
ATOM 786 N N . TYR A 1 105 ? 9.879 -1.430 -1.836 1.00 96.88 105 TYR A N 1
ATOM 787 C CA . TYR A 1 105 ? 9.106 -0.808 -2.911 1.00 96.88 105 TYR A CA 1
ATOM 788 C C . TYR A 1 105 ? 9.406 0.685 -2.977 1.00 96.88 105 TYR A C 1
ATOM 790 O O . TYR A 1 105 ? 9.223 1.419 -2.005 1.00 96.88 105 TYR A O 1
ATOM 798 N N . TYR A 1 106 ? 9.866 1.137 -4.139 1.00 97.69 106 TYR A N 1
ATOM 799 C CA . TYR A 1 106 ? 10.197 2.534 -4.391 1.00 97.69 106 TYR A CA 1
ATOM 800 C C . TYR A 1 106 ? 9.009 3.249 -5.044 1.00 97.69 106 TYR A C 1
ATOM 802 O O . TYR A 1 106 ? 8.422 2.742 -6.001 1.00 97.69 106 TYR A O 1
ATOM 810 N N . PHE A 1 107 ? 8.659 4.430 -4.526 1.00 97.00 107 PHE A N 1
ATOM 811 C CA . PHE A 1 107 ? 7.579 5.285 -5.028 1.00 97.00 107 PHE A CA 1
ATOM 812 C C . PHE A 1 107 ? 8.168 6.629 -5.458 1.00 97.00 107 PHE A C 1
ATOM 814 O O . PHE A 1 107 ? 8.723 7.354 -4.633 1.00 97.00 107 PHE A O 1
ATOM 821 N N . LYS A 1 108 ? 8.078 6.956 -6.750 1.00 95.69 108 LYS A N 1
ATOM 822 C CA . LYS A 1 108 ? 8.668 8.182 -7.328 1.00 95.69 108 LYS A CA 1
ATOM 823 C C . LYS A 1 108 ? 7.614 9.194 -7.769 1.00 95.69 108 LYS A C 1
ATOM 825 O O . LYS A 1 108 ? 7.875 10.395 -7.754 1.00 95.69 108 LYS A O 1
ATOM 830 N N . SER A 1 109 ? 6.429 8.724 -8.149 1.00 94.69 109 SER A N 1
ATOM 831 C CA . SER A 1 109 ? 5.263 9.557 -8.443 1.00 94.69 109 SER A CA 1
ATOM 832 C C . SER A 1 109 ? 4.266 9.552 -7.283 1.00 94.69 109 SER A C 1
ATOM 834 O O . SER A 1 109 ? 4.531 9.024 -6.205 1.00 94.69 109 SER A O 1
ATOM 836 N N . HIS A 1 110 ? 3.126 10.212 -7.473 1.00 90.25 110 HIS A N 1
ATOM 837 C CA . HIS A 1 110 ? 2.075 10.335 -6.470 1.00 90.25 110 HIS A CA 1
ATOM 838 C C . HIS A 1 110 ? 0.732 9.833 -7.010 1.00 90.25 110 HIS A C 1
ATOM 840 O O . HIS A 1 110 ? 0.416 9.949 -8.196 1.00 90.25 110 HIS A O 1
ATOM 846 N N . ALA A 1 111 ? -0.096 9.327 -6.109 1.00 82.12 111 ALA A N 1
ATOM 847 C CA . ALA A 1 111 ? -1.523 9.167 -6.286 1.00 82.12 111 ALA A CA 1
ATOM 848 C C . ALA A 1 111 ? -2.237 10.492 -5.969 1.00 82.12 111 ALA A C 1
ATOM 850 O O . ALA A 1 111 ? -2.020 11.116 -4.928 1.00 82.12 111 ALA A O 1
ATOM 851 N N . SER A 1 112 ? -3.112 10.925 -6.878 1.00 80.56 112 SER A N 1
ATOM 852 C CA . SER A 1 112 ? -4.071 11.995 -6.596 1.00 80.56 112 SER A CA 1
ATOM 853 C C . SER A 1 112 ? -5.143 11.475 -5.643 1.00 80.56 112 SER A C 1
ATOM 855 O O . SER A 1 112 ? -5.728 10.418 -5.888 1.00 80.56 112 SER A O 1
ATOM 857 N N . THR A 1 113 ? -5.421 12.229 -4.586 1.00 78.19 113 THR A N 1
ATOM 858 C CA . THR A 1 113 ? -6.440 11.884 -3.587 1.00 78.19 113 THR A CA 1
ATOM 859 C C . THR A 1 113 ? -7.641 12.831 -3.664 1.00 78.19 113 THR A C 1
ATOM 861 O O . THR A 1 113 ? -7.623 13.846 -4.370 1.00 78.19 113 THR A O 1
ATOM 864 N N . ILE A 1 114 ? -8.709 12.505 -2.931 1.00 75.69 114 ILE A N 1
ATOM 865 C CA . ILE A 1 114 ? -9.862 13.399 -2.773 1.00 75.69 114 ILE A CA 1
ATOM 866 C C . ILE A 1 114 ? -9.399 14.690 -2.082 1.00 75.69 114 ILE A C 1
ATOM 868 O O . ILE A 1 114 ? -8.713 14.642 -1.067 1.00 75.69 114 ILE A O 1
ATOM 872 N N . GLY A 1 115 ? -9.786 15.847 -2.626 1.00 77.88 115 GLY A N 1
ATOM 873 C CA . GLY A 1 115 ? -9.430 17.155 -2.060 1.00 77.88 115 GLY A CA 1
ATOM 874 C C . GLY A 1 115 ? -8.108 17.739 -2.565 1.00 77.88 115 GLY A C 1
ATOM 875 O O . GLY A 1 115 ? -7.696 18.786 -2.083 1.00 77.88 115 GLY A O 1
ATOM 876 N N . GLY A 1 116 ? -7.458 17.107 -3.550 1.00 79.81 116 GLY A N 1
ATOM 877 C CA . GLY A 1 116 ? -6.248 17.651 -4.178 1.00 79.81 116 GLY A CA 1
ATOM 878 C C . GLY A 1 116 ? -4.960 17.403 -3.391 1.00 79.81 116 GLY A C 1
ATOM 879 O O . GLY A 1 116 ? -3.930 17.984 -3.725 1.00 79.81 116 GLY A O 1
ATOM 880 N N . TYR A 1 117 ? -4.994 16.536 -2.376 1.00 81.56 117 TYR A N 1
ATOM 881 C CA . TYR A 1 117 ? -3.783 16.090 -1.692 1.00 81.56 117 TYR A CA 1
ATOM 882 C C . TYR A 1 117 ? -3.056 15.016 -2.508 1.00 81.56 117 TYR A C 1
ATOM 884 O O . TYR A 1 117 ? -3.663 14.281 -3.299 1.00 81.56 117 TYR A O 1
ATOM 892 N N . TYR A 1 118 ? -1.752 14.907 -2.277 1.00 85.69 118 TYR A N 1
ATOM 893 C CA . TYR A 1 118 ? -0.873 13.951 -2.937 1.00 85.69 118 TYR A CA 1
ATOM 894 C C . TYR A 1 118 ? -0.298 12.984 -1.905 1.00 85.69 118 TYR A C 1
ATOM 896 O O . TYR A 1 118 ? 0.260 13.410 -0.896 1.00 85.69 118 TYR A O 1
ATOM 904 N N . SER A 1 119 ? -0.423 11.687 -2.165 1.00 90.75 119 SER A N 1
ATOM 905 C CA . SER A 1 119 ? 0.204 10.625 -1.374 1.00 90.75 119 SER A CA 1
ATOM 906 C C . SER A 1 119 ? 0.796 9.577 -2.308 1.00 90.75 119 SER A C 1
ATOM 908 O O . SER A 1 119 ? 0.401 9.494 -3.463 1.00 90.75 119 SER A O 1
ATOM 910 N N . HIS A 1 120 ? 1.744 8.763 -1.853 1.00 91.88 120 HIS A N 1
ATOM 911 C CA . HIS A 1 120 ? 2.249 7.650 -2.673 1.00 91.88 120 HIS A CA 1
ATOM 912 C C . HIS A 1 120 ? 1.274 6.466 -2.691 1.00 91.88 120 HIS A C 1
ATOM 914 O O . HIS A 1 120 ? 1.122 5.789 -3.704 1.00 91.88 120 HIS A O 1
ATOM 920 N N . ILE A 1 121 ? 0.565 6.264 -1.578 1.00 93.25 121 ILE A N 1
ATOM 921 C CA . ILE A 1 121 ? -0.452 5.232 -1.392 1.00 93.25 121 ILE A CA 1
ATOM 922 C C . ILE A 1 121 ? -1.721 5.915 -0.878 1.00 93.25 121 ILE A C 1
ATOM 924 O O . ILE A 1 121 ? -1.664 6.759 0.019 1.00 93.25 121 ILE A O 1
ATOM 928 N N . TYR A 1 122 ? -2.869 5.572 -1.455 1.00 92.38 122 TYR A N 1
ATOM 929 C CA . TYR A 1 122 ? -4.175 6.077 -1.037 1.00 92.38 122 TYR A CA 1
ATOM 930 C C . TYR A 1 122 ? -5.152 4.915 -0.896 1.00 92.38 122 TYR A C 1
ATOM 932 O O . TYR A 1 122 ? -5.605 4.363 -1.897 1.00 92.38 122 TYR A O 1
ATOM 940 N N . LEU A 1 123 ? -5.453 4.536 0.345 1.00 91.75 123 LEU A N 1
ATOM 941 C CA . LEU A 1 123 ? -6.337 3.417 0.659 1.00 91.75 123 LEU A CA 1
ATOM 942 C C . LEU A 1 123 ? -7.800 3.878 0.645 1.00 91.75 123 LEU A C 1
ATOM 944 O O . LEU A 1 123 ? -8.132 4.915 1.224 1.00 91.75 123 LEU A O 1
ATOM 948 N N . LYS A 1 124 ? -8.688 3.121 -0.010 1.00 90.62 124 LYS A N 1
ATOM 949 C CA . LYS A 1 124 ? -10.128 3.422 0.034 1.00 90.62 124 LYS A CA 1
ATOM 950 C C . LYS A 1 124 ? -10.740 2.854 1.315 1.00 90.62 124 LYS A C 1
ATOM 952 O O . LYS A 1 124 ? -10.222 1.918 1.918 1.00 90.62 124 LYS A O 1
ATOM 957 N N . LYS A 1 125 ? -11.878 3.419 1.716 1.00 91.56 125 LYS A N 1
ATOM 958 C CA . LYS A 1 125 ? -12.612 2.999 2.913 1.00 91.56 125 LYS A CA 1
ATOM 959 C C . LYS A 1 125 ? -12.929 1.498 2.879 1.00 91.56 125 LYS A C 1
ATOM 961 O O . LYS A 1 125 ? -13.492 1.016 1.902 1.00 91.56 125 LYS A O 1
ATOM 966 N N . GLY A 1 126 ? -12.647 0.817 3.989 1.00 93.19 126 GLY A N 1
ATOM 967 C CA . GLY A 1 126 ? -12.983 -0.593 4.196 1.00 93.19 126 GLY A CA 1
ATOM 968 C C . GLY A 1 126 ? -12.043 -1.582 3.510 1.00 93.19 126 GLY A C 1
ATOM 969 O O . GLY A 1 126 ? -12.323 -2.769 3.559 1.00 93.19 126 GLY A O 1
ATOM 970 N N . ILE A 1 127 ? -10.964 -1.116 2.879 1.00 95.69 127 ILE A N 1
ATOM 971 C CA . ILE A 1 127 ? -9.904 -1.972 2.337 1.00 95.69 127 ILE A CA 1
ATOM 972 C C . ILE A 1 127 ? -8.779 -2.038 3.366 1.00 95.69 127 ILE A C 1
ATOM 974 O O . ILE A 1 127 ? -8.415 -1.007 3.934 1.00 95.69 127 ILE A O 1
ATOM 978 N N . ASN A 1 128 ? -8.216 -3.225 3.573 1.00 95.94 128 ASN A N 1
ATOM 979 C CA . ASN A 1 128 ? -7.046 -3.429 4.422 1.00 95.94 128 ASN A CA 1
ATOM 980 C C . ASN A 1 128 ? -5.750 -3.458 3.603 1.00 95.94 128 ASN A C 1
ATOM 982 O O . ASN A 1 128 ? -5.754 -3.750 2.409 1.00 95.94 128 ASN A O 1
ATOM 986 N N . LEU A 1 129 ? -4.629 -3.139 4.246 1.00 96.06 129 LEU A N 1
ATOM 987 C CA . LEU A 1 129 ? -3.290 -3.245 3.672 1.00 96.06 129 LEU A CA 1
ATOM 988 C C . LEU A 1 129 ? -2.426 -4.053 4.638 1.00 96.06 129 LEU A C 1
ATOM 990 O O . LEU A 1 129 ? -2.286 -3.661 5.796 1.00 96.06 129 LEU A O 1
ATOM 994 N N . ARG A 1 130 ? -1.827 -5.143 4.156 1.00 95.50 130 ARG A N 1
ATOM 995 C CA . ARG A 1 130 ? -0.939 -6.005 4.939 1.00 95.50 130 ARG A CA 1
ATOM 996 C C . ARG A 1 130 ? 0.406 -6.156 4.244 1.00 95.50 130 ARG A C 1
ATOM 998 O O . ARG A 1 130 ? 0.468 -6.547 3.082 1.00 95.50 130 ARG A O 1
ATOM 1005 N N . GLY A 1 131 ? 1.476 -5.868 4.978 1.00 94.75 131 GLY A N 1
ATOM 1006 C CA . GLY A 1 131 ? 2.844 -6.185 4.574 1.00 94.75 131 GLY A CA 1
ATOM 1007 C C . GLY A 1 131 ? 3.320 -7.503 5.183 1.00 94.75 131 GLY A C 1
ATOM 1008 O O . GLY A 1 131 ? 2.917 -7.850 6.291 1.00 94.75 131 GLY A O 1
ATOM 1009 N N . GLU A 1 132 ? 4.182 -8.219 4.463 1.00 92.94 132 GLU A N 1
ATOM 1010 C CA . GLU A 1 132 ? 4.905 -9.405 4.960 1.00 92.94 132 GLU A CA 1
ATOM 1011 C C . GLU A 1 132 ? 6.341 -9.076 5.417 1.00 92.94 132 GLU A C 1
ATOM 1013 O O . GLU A 1 132 ? 6.981 -9.870 6.100 1.00 92.94 132 GLU A O 1
ATOM 1018 N N . GLY A 1 133 ? 6.870 -7.904 5.051 1.00 78.12 133 GLY A N 1
ATOM 1019 C CA . GLY A 1 133 ? 8.231 -7.502 5.411 1.00 78.12 133 GLY A CA 1
ATOM 1020 C C . GLY A 1 133 ? 8.406 -7.203 6.903 1.00 78.12 133 GLY A C 1
ATOM 1021 O O . GLY A 1 133 ? 7.533 -6.607 7.533 1.00 78.12 133 GLY A O 1
ATOM 1022 N N . GLU A 1 134 ? 9.565 -7.571 7.449 1.00 72.00 134 GLU A N 1
ATOM 1023 C CA . GLU A 1 134 ? 10.001 -7.143 8.782 1.00 72.00 134 GLU A CA 1
ATOM 1024 C C . GLU A 1 134 ? 10.535 -5.699 8.747 1.00 72.00 134 GLU A C 1
ATOM 1026 O O . GLU A 1 134 ? 11.099 -5.253 7.743 1.00 72.00 134 GLU A O 1
ATOM 1031 N N . SER A 1 135 ? 10.330 -4.969 9.849 1.00 53.97 135 SER A N 1
ATOM 1032 C CA . SER A 1 135 ? 10.817 -3.600 10.083 1.00 53.97 135 SER A CA 1
ATOM 1033 C C . SER A 1 135 ? 12.265 -3.555 10.551 1.00 53.97 135 SER A C 1
ATOM 1035 O O . SER A 1 135 ? 12.567 -4.315 11.500 1.00 53.97 135 SER A O 1
#